Protein AF-A0A1U7PPZ9-F1 (afdb_monomer_lite)

Radius of gyration: 17.8 Å; chains: 1; bounding box: 36×25×64 Å

Structure (mmCIF, N/CA/C/O backbone):
data_AF-A0A1U7PPZ9-F1
#
_entry.id   AF-A0A1U7PPZ9-F1
#
loop_
_atom_site.group_PDB
_atom_site.id
_atom_site.type_symbol
_atom_site.label_atom_id
_atom_site.label_alt_id
_atom_site.label_comp_id
_atom_site.label_asym_id
_atom_site.label_entity_id
_atom_site.label_seq_id
_atom_site.pdbx_PDB_ins_code
_atom_site.Cartn_x
_atom_site.Cartn_y
_atom_site.Cartn_z
_atom_site.occupancy
_atom_site.B_iso_or_equiv
_atom_site.auth_seq_id
_atom_site.auth_comp_id
_atom_site.auth_asym_id
_atom_site.auth_atom_id
_atom_site.pdbx_PDB_model_num
ATOM 1 N N . MET A 1 1 ? 13.068 -13.333 4.419 1.00 60.00 1 MET A N 1
ATOM 2 C CA . MET A 1 1 ? 12.919 -13.844 5.798 1.00 60.00 1 MET A CA 1
ATOM 3 C C . MET A 1 1 ? 12.465 -12.751 6.763 1.00 60.00 1 MET A C 1
ATOM 5 O O . MET A 1 1 ? 11.439 -12.933 7.396 1.00 60.00 1 MET A O 1
ATOM 9 N N . GLU A 1 2 ? 13.131 -11.590 6.810 1.00 76.94 2 GLU A N 1
ATOM 10 C CA . GLU A 1 2 ? 12.774 -10.498 7.741 1.00 76.94 2 GLU A CA 1
ATOM 11 C C . GLU A 1 2 ? 11.350 -9.941 7.576 1.00 76.94 2 GLU A C 1
ATOM 13 O O . GLU A 1 2 ? 10.659 -9.807 8.571 1.00 76.94 2 GLU A O 1
ATOM 18 N N . ILE A 1 3 ? 10.877 -9.679 6.346 1.00 78.38 3 ILE A N 1
ATOM 19 C CA . ILE A 1 3 ? 9.520 -9.126 6.117 1.00 78.38 3 ILE A CA 1
ATOM 20 C C . ILE A 1 3 ? 8.441 -10.090 6.628 1.00 78.38 3 ILE A C 1
ATOM 22 O O . ILE A 1 3 ? 7.485 -9.674 7.274 1.00 78.38 3 ILE A O 1
ATOM 26 N N . ILE A 1 4 ? 8.617 -11.390 6.363 1.00 80.81 4 ILE A N 1
ATOM 27 C CA . ILE A 1 4 ? 7.692 -12.437 6.815 1.00 80.81 4 ILE A CA 1
ATOM 28 C C . ILE A 1 4 ? 7.693 -12.489 8.342 1.00 80.81 4 ILE A C 1
ATOM 30 O O . ILE A 1 4 ? 6.631 -12.492 8.950 1.00 80.81 4 ILE A O 1
ATOM 34 N N . LEU A 1 5 ? 8.873 -12.459 8.965 1.00 84.25 5 LEU A N 1
ATOM 35 C CA . LEU A 1 5 ? 8.987 -12.436 10.419 1.00 84.25 5 LEU A CA 1
ATOM 36 C C . LEU A 1 5 ? 8.323 -11.186 11.021 1.00 84.25 5 LEU A C 1
ATOM 38 O O . LEU A 1 5 ? 7.575 -11.308 11.984 1.00 84.25 5 LEU A O 1
ATOM 42 N N . THR A 1 6 ? 8.525 -10.002 10.432 1.00 83.50 6 THR A N 1
ATOM 43 C CA . THR A 1 6 ? 7.853 -8.764 10.858 1.00 83.50 6 THR A CA 1
ATOM 44 C C . THR A 1 6 ? 6.334 -8.879 10.733 1.00 83.50 6 THR A C 1
ATOM 46 O O . THR A 1 6 ? 5.629 -8.501 11.663 1.00 83.50 6 THR A O 1
ATOM 49 N N . ALA A 1 7 ? 5.824 -9.442 9.635 1.00 81.62 7 ALA A N 1
ATOM 50 C CA . ALA A 1 7 ? 4.390 -9.647 9.439 1.00 81.62 7 ALA A CA 1
ATOM 51 C C . ALA A 1 7 ? 3.797 -10.635 10.459 1.00 81.62 7 ALA A C 1
ATOM 53 O O . ALA A 1 7 ? 2.736 -10.369 11.019 1.00 81.62 7 ALA A O 1
ATOM 54 N N . VAL A 1 8 ? 4.497 -11.737 10.752 1.00 87.50 8 VAL A N 1
ATOM 55 C CA . VAL A 1 8 ? 4.085 -12.722 11.768 1.00 87.50 8 VAL A CA 1
ATOM 56 C C . VAL A 1 8 ? 4.060 -12.093 13.161 1.00 87.50 8 VAL A C 1
ATOM 58 O O . VAL A 1 8 ? 3.082 -12.250 13.889 1.00 87.50 8 VAL A O 1
ATOM 61 N N . ILE A 1 9 ? 5.101 -11.339 13.522 1.00 88.94 9 ILE A N 1
ATOM 62 C CA . ILE A 1 9 ? 5.177 -10.634 14.806 1.00 88.94 9 ILE A CA 1
ATOM 63 C C . ILE A 1 9 ? 4.055 -9.594 14.917 1.00 88.94 9 ILE A C 1
ATOM 65 O O . ILE A 1 9 ? 3.377 -9.537 15.941 1.00 88.94 9 ILE A O 1
ATOM 69 N N . ALA A 1 10 ? 3.815 -8.808 13.864 1.00 87.81 10 ALA A N 1
ATOM 70 C CA . ALA A 1 10 ? 2.731 -7.830 13.830 1.00 87.81 10 ALA A CA 1
ATOM 71 C C . ALA A 1 10 ? 1.359 -8.497 14.004 1.00 87.81 10 ALA A C 1
ATOM 73 O O . ALA A 1 10 ? 0.557 -8.036 14.812 1.00 87.81 10 ALA A O 1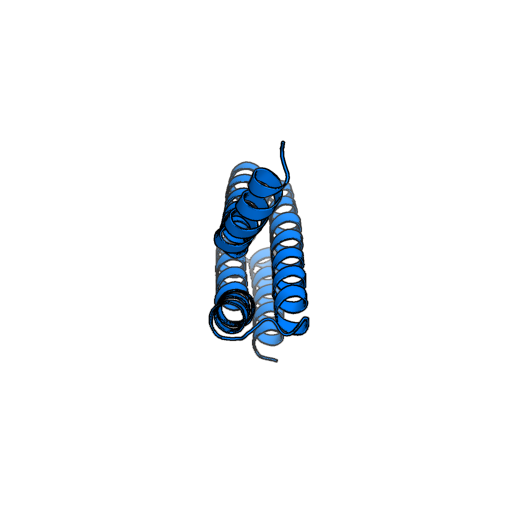
ATOM 74 N N . ALA A 1 11 ? 1.106 -9.615 13.317 1.00 86.94 11 ALA A N 1
ATOM 75 C CA . ALA A 1 11 ? -0.130 -10.378 13.470 1.00 86.94 11 ALA A CA 1
ATOM 76 C C . ALA A 1 11 ? -0.311 -10.891 14.908 1.00 86.94 11 ALA A C 1
ATOM 78 O O . ALA A 1 11 ? -1.383 -10.733 15.488 1.00 86.94 11 ALA A O 1
ATOM 79 N N . PHE A 1 12 ? 0.747 -11.437 15.514 1.00 91.81 12 PHE A N 1
ATOM 80 C CA . PHE A 1 12 ? 0.716 -11.889 16.905 1.00 91.81 12 PHE A CA 1
ATOM 81 C C . PHE A 1 12 ? 0.410 -10.743 17.883 1.00 91.81 12 PHE A C 1
ATOM 83 O O . PHE A 1 12 ? -0.448 -10.884 18.755 1.00 91.81 12 PHE A O 1
ATOM 90 N N . PHE A 1 13 ? 1.047 -9.581 17.708 1.00 91.31 13 PHE A N 1
ATOM 91 C CA . PHE A 1 13 ? 0.753 -8.397 18.517 1.00 91.31 13 PH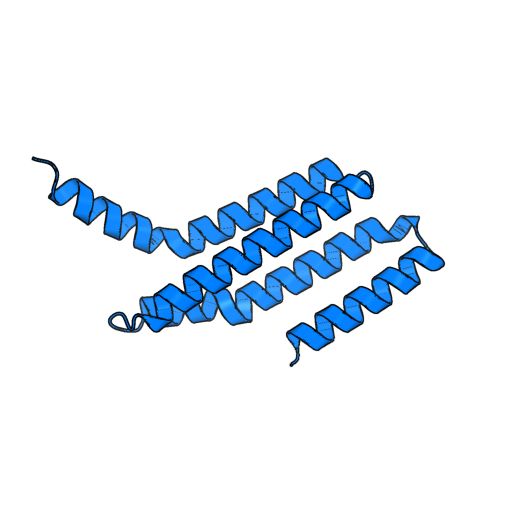E A CA 1
ATOM 92 C C . PHE A 1 13 ? -0.683 -7.909 18.337 1.00 91.31 13 PHE A C 1
ATOM 94 O O . PHE A 1 13 ? -1.330 -7.573 19.325 1.00 91.31 13 PHE A O 1
ATOM 101 N N . LEU A 1 14 ? -1.203 -7.896 17.109 1.00 88.69 14 LEU A N 1
ATOM 102 C CA . LEU A 1 14 ? -2.586 -7.501 16.846 1.00 88.69 14 LEU A CA 1
ATOM 103 C C . LEU A 1 14 ? -3.584 -8.424 17.557 1.00 88.69 14 LEU A C 1
ATOM 105 O O . LEU A 1 14 ? -4.542 -7.925 18.139 1.00 88.69 14 LEU A O 1
ATOM 109 N N . ILE A 1 15 ? -3.329 -9.735 17.606 1.00 90.56 15 ILE A N 1
ATOM 110 C CA . ILE A 1 15 ? -4.159 -10.696 18.356 1.00 90.56 15 ILE A CA 1
ATOM 111 C C . ILE A 1 15 ? -4.113 -10.413 19.870 1.00 90.56 15 ILE A C 1
ATOM 113 O O . ILE A 1 15 ? -5.144 -10.416 20.551 1.00 90.56 15 ILE A O 1
ATOM 117 N N . LEU A 1 16 ? -2.927 -10.124 20.417 1.00 91.44 16 LEU A N 1
ATOM 118 C CA . LEU A 1 16 ? -2.769 -9.732 21.824 1.00 91.44 16 LEU A CA 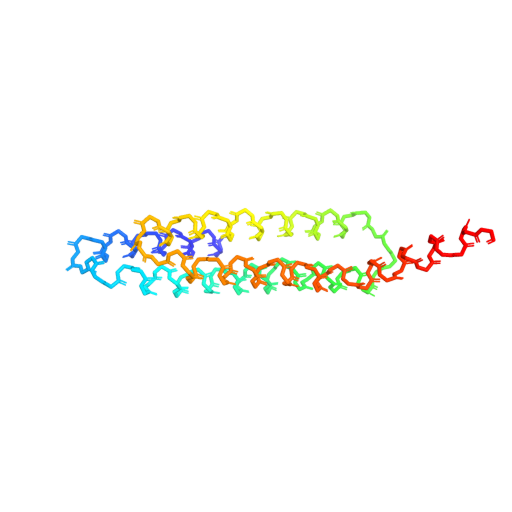1
ATOM 119 C C . LEU A 1 16 ? -3.519 -8.433 22.146 1.00 91.44 16 LEU A C 1
ATOM 121 O O . LEU A 1 16 ? -4.206 -8.344 23.163 1.00 91.44 16 LEU A O 1
ATOM 125 N N . ILE A 1 17 ? -3.434 -7.439 21.263 1.00 90.62 17 ILE A N 1
ATOM 126 C CA . ILE A 1 17 ? -4.123 -6.156 21.426 1.00 90.62 17 ILE A CA 1
ATOM 127 C C . ILE A 1 17 ? -5.633 -6.349 21.319 1.00 90.62 17 ILE A C 1
ATOM 129 O O . ILE A 1 17 ? -6.366 -5.827 22.149 1.00 90.62 17 ILE A O 1
ATOM 133 N N . GLN A 1 18 ? -6.113 -7.140 20.361 1.00 87.88 18 GLN A N 1
ATOM 134 C CA . GLN A 1 18 ? -7.536 -7.440 20.227 1.00 87.88 18 GLN A CA 1
ATOM 135 C C . GLN A 1 18 ? -8.110 -8.097 21.491 1.00 87.88 18 GLN A C 1
ATOM 137 O O . GLN A 1 18 ? -9.235 -7.792 21.875 1.00 87.88 18 GLN A O 1
ATOM 142 N N . SER A 1 19 ? -7.342 -8.970 22.151 1.00 90.12 19 SER A N 1
ATOM 143 C CA . SER A 1 19 ? -7.785 -9.671 23.363 1.00 90.12 19 SER A CA 1
ATOM 144 C C . SER A 1 19 ? -7.734 -8.816 24.635 1.00 90.12 19 SER A C 1
ATOM 146 O O . SER A 1 19 ? -8.611 -8.960 25.481 1.00 90.12 19 SER A O 1
ATOM 148 N N . HIS A 1 20 ? -6.748 -7.924 24.781 1.00 91.38 20 HIS A N 1
ATOM 149 C CA . HIS A 1 20 ? -6.528 -7.177 26.032 1.00 91.38 20 HIS A CA 1
ATOM 150 C C . HIS A 1 20 ? -6.918 -5.694 25.960 1.00 91.38 20 HIS A C 1
ATOM 152 O O . HIS A 1 20 ? -7.247 -5.092 26.979 1.00 91.38 20 HIS A O 1
ATOM 158 N N . ALA A 1 21 ? -6.868 -5.086 24.775 1.00 90.50 21 ALA A N 1
ATOM 159 C CA . ALA A 1 21 ? -7.113 -3.663 24.552 1.00 90.50 21 ALA A CA 1
ATOM 160 C C . ALA A 1 21 ? -7.731 -3.412 23.157 1.00 90.50 21 ALA A C 1
ATOM 162 O O . ALA A 1 21 ? -7.130 -2.722 22.327 1.00 90.50 21 ALA A O 1
ATOM 163 N N . PRO A 1 22 ? -8.940 -3.938 22.875 1.00 85.19 22 PRO A N 1
ATOM 164 C CA . PRO A 1 22 ? -9.544 -3.891 21.540 1.00 85.19 22 PRO A CA 1
ATOM 165 C C . PRO A 1 22 ? -9.725 -2.465 21.002 1.00 85.19 22 PRO A C 1
ATOM 167 O O . PRO A 1 22 ? -9.621 -2.249 19.799 1.00 85.19 22 PRO A O 1
ATOM 170 N N . GLY A 1 23 ? -9.907 -1.469 21.878 1.00 84.75 23 GLY A N 1
ATOM 171 C CA . GLY A 1 23 ? -9.987 -0.058 21.479 1.00 84.75 23 GLY A CA 1
ATOM 172 C C . GLY A 1 23 ? -8.696 0.502 20.864 1.00 84.75 23 GLY A C 1
ATOM 173 O O . GLY A 1 23 ? -8.752 1.470 20.113 1.00 84.75 23 GLY A O 1
ATOM 174 N N . LEU A 1 24 ? -7.539 -0.114 21.135 1.00 86.75 24 LEU A N 1
ATOM 175 C CA . LEU A 1 24 ? -6.252 0.268 20.544 1.00 86.75 24 LEU A CA 1
ATOM 176 C C . LEU A 1 24 ? -5.957 -0.475 19.237 1.00 86.75 24 LEU A C 1
ATOM 178 O O . LEU A 1 24 ? -5.060 -0.066 18.498 1.00 86.75 24 LEU A O 1
ATOM 182 N N . LEU A 1 25 ? -6.706 -1.538 18.923 1.00 85.94 25 LEU A N 1
ATOM 183 C CA . LEU A 1 25 ? -6.486 -2.355 17.731 1.00 85.94 25 LEU A CA 1
ATOM 184 C C . LEU A 1 25 ? -6.393 -1.519 16.444 1.00 85.94 25 LEU A C 1
ATOM 186 O O . LEU A 1 25 ? -5.412 -1.701 15.727 1.00 85.94 25 LEU A O 1
ATOM 190 N N . PRO A 1 26 ? -7.299 -0.561 16.161 1.00 82.06 26 PRO A N 1
ATOM 191 C CA . PRO A 1 26 ? -7.258 0.211 14.917 1.00 82.06 26 PRO A CA 1
ATOM 192 C C . PRO A 1 26 ? -5.997 1.074 14.791 1.00 82.06 26 PRO A C 1
ATOM 194 O O . PRO A 1 26 ? -5.428 1.206 13.707 1.00 82.06 26 PRO A O 1
ATOM 197 N N . PHE A 1 27 ? -5.530 1.629 15.912 1.00 85.31 27 PHE A N 1
ATOM 198 C CA . PHE A 1 27 ? -4.317 2.440 15.966 1.00 85.31 27 PHE A CA 1
ATOM 199 C C . PHE A 1 27 ? -3.076 1.603 15.636 1.00 85.31 27 PHE A C 1
ATOM 201 O O . PHE A 1 27 ? -2.265 1.989 14.794 1.00 85.31 27 PHE A O 1
ATOM 208 N N . PHE A 1 28 ? -2.958 0.417 16.236 1.00 86.50 28 PHE A N 1
ATOM 209 C CA . PHE A 1 28 ? -1.847 -0.489 15.947 1.00 86.50 28 PHE A CA 1
ATOM 210 C C . PHE A 1 28 ? -1.941 -1.126 14.560 1.00 86.50 28 PHE A C 1
ATOM 212 O O . PHE A 1 28 ? -0.908 -1.327 13.924 1.00 86.50 28 PHE A O 1
ATOM 219 N N . LEU A 1 29 ? -3.154 -1.374 14.054 1.00 83.88 29 LEU A N 1
ATOM 220 C CA . LEU A 1 29 ? -3.387 -1.812 12.677 1.00 83.88 29 LEU A CA 1
ATOM 221 C C . LEU A 1 29 ? -2.746 -0.804 11.708 1.00 83.88 29 LEU A C 1
ATOM 223 O O . LEU A 1 29 ? -1.957 -1.185 10.845 1.00 83.88 29 LEU A O 1
ATOM 227 N N . LEU A 1 30 ? -3.008 0.493 11.915 1.00 84.31 30 LEU A N 1
ATOM 228 C CA . LEU A 1 30 ? -2.444 1.586 11.119 1.00 84.31 30 LEU A CA 1
ATOM 229 C C . LEU A 1 30 ? -0.914 1.631 11.184 1.00 84.31 30 LEU A C 1
ATOM 231 O O . LEU A 1 30 ? -0.257 1.710 10.145 1.00 84.31 30 LEU A O 1
ATOM 235 N N . ILE A 1 31 ? -0.345 1.538 12.388 1.00 88.38 31 ILE A N 1
ATOM 236 C CA . ILE A 1 31 ? 1.109 1.557 12.593 1.00 88.38 31 ILE A CA 1
ATOM 237 C C . ILE A 1 31 ? 1.781 0.388 11.871 1.00 88.38 31 ILE A C 1
ATOM 239 O O . ILE A 1 31 ? 2.725 0.598 11.105 1.00 88.38 31 ILE A O 1
ATOM 243 N N . PHE A 1 32 ? 1.299 -0.838 12.087 1.00 87.62 32 PHE A N 1
ATOM 244 C CA . PHE A 1 32 ? 1.898 -2.021 11.473 1.00 87.62 32 PHE A CA 1
ATOM 245 C C . PHE A 1 32 ? 1.756 -2.013 9.957 1.00 87.62 32 PHE A C 1
ATOM 247 O O . PHE A 1 32 ? 2.690 -2.412 9.261 1.00 87.62 32 PHE A O 1
ATOM 254 N N . TYR A 1 33 ? 0.644 -1.500 9.436 1.00 83.25 33 TYR A N 1
ATOM 255 C CA . TYR A 1 33 ? 0.481 -1.323 8.003 1.00 83.25 33 TYR A CA 1
ATOM 256 C C . TYR A 1 33 ? 1.496 -0.353 7.410 1.00 83.25 33 TYR A C 1
ATOM 258 O O . TYR A 1 33 ? 2.169 -0.710 6.446 1.00 83.25 33 TYR A O 1
ATOM 266 N N . PHE A 1 34 ? 1.661 0.843 7.982 1.00 82.44 34 PHE A N 1
ATOM 267 C CA . PHE A 1 34 ? 2.639 1.799 7.458 1.00 82.44 34 PHE A CA 1
ATOM 268 C C . PHE A 1 34 ? 4.076 1.287 7.586 1.00 82.44 34 PHE A C 1
ATOM 270 O O . PHE A 1 34 ? 4.873 1.494 6.672 1.00 82.44 34 PHE A O 1
ATOM 277 N N . LEU A 1 35 ? 4.401 0.560 8.660 1.00 87.62 35 LEU A N 1
ATOM 278 C CA . LEU A 1 35 ? 5.691 -0.121 8.804 1.00 87.62 35 LEU A CA 1
ATOM 279 C C . LEU A 1 35 ? 5.910 -1.164 7.703 1.00 87.62 35 LEU A C 1
ATOM 281 O O . LEU A 1 35 ? 6.960 -1.167 7.059 1.00 87.62 35 LEU A O 1
ATOM 285 N N . LEU A 1 36 ? 4.922 -2.027 7.459 1.00 84.44 36 LEU A N 1
ATOM 286 C CA . LEU A 1 36 ? 5.004 -3.063 6.431 1.00 84.44 36 LEU A CA 1
ATOM 287 C C . LEU A 1 36 ? 5.111 -2.444 5.032 1.00 84.44 36 LEU A C 1
ATOM 289 O O . LEU A 1 36 ? 5.959 -2.849 4.237 1.00 84.44 36 LEU A O 1
ATOM 293 N N . LEU A 1 37 ? 4.299 -1.425 4.749 1.00 83.44 37 LEU A N 1
ATOM 294 C CA . LEU A 1 37 ? 4.313 -0.688 3.490 1.00 83.44 37 LEU A CA 1
ATOM 295 C C . LEU A 1 37 ? 5.665 -0.004 3.257 1.00 83.44 37 LEU A C 1
ATOM 297 O O . LEU A 1 37 ? 6.211 -0.089 2.156 1.00 83.44 37 LEU A O 1
ATOM 301 N N . ALA A 1 38 ? 6.241 0.626 4.283 1.00 84.38 38 ALA A N 1
ATOM 302 C CA . ALA A 1 38 ? 7.565 1.236 4.206 1.00 84.38 38 ALA A CA 1
ATOM 303 C C . ALA A 1 38 ? 8.647 0.184 3.920 1.00 84.38 38 ALA A C 1
ATOM 305 O O . ALA A 1 38 ? 9.475 0.380 3.031 1.00 84.38 38 ALA A O 1
ATOM 306 N N . GLN A 1 39 ? 8.615 -0.966 4.602 1.00 83.69 39 GLN A N 1
ATOM 307 C CA . GLN A 1 39 ? 9.555 -2.059 4.343 1.00 83.69 39 GLN A CA 1
ATOM 308 C C . GLN A 1 39 ? 9.435 -2.607 2.917 1.00 83.69 39 GLN A C 1
ATOM 310 O O . GLN A 1 39 ? 10.453 -2.792 2.251 1.00 83.69 39 GLN A O 1
ATOM 315 N N . LEU A 1 40 ? 8.212 -2.841 2.434 1.00 80.06 40 LEU A N 1
ATOM 316 C CA . LEU A 1 40 ? 7.946 -3.286 1.062 1.00 80.06 40 LEU A CA 1
ATOM 317 C C . LEU A 1 40 ? 8.456 -2.272 0.041 1.00 80.06 40 LEU A C 1
ATOM 319 O O . LEU A 1 40 ? 9.135 -2.638 -0.917 1.00 80.06 40 LEU A O 1
ATOM 323 N N . THR A 1 41 ? 8.192 -0.990 0.277 1.00 79.38 41 THR A N 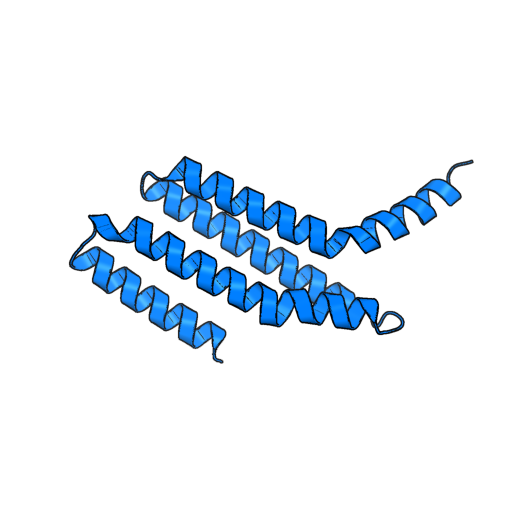1
ATOM 324 C CA . THR A 1 41 ? 8.649 0.094 -0.593 1.00 79.38 41 THR A CA 1
ATOM 325 C C . THR A 1 41 ? 10.174 0.130 -0.659 1.00 79.38 41 THR A C 1
ATOM 327 O O . THR A 1 41 ? 10.746 0.103 -1.746 1.00 79.38 41 THR A O 1
ATOM 330 N N . MET A 1 42 ? 10.854 0.104 0.490 1.00 81.88 42 MET A N 1
ATOM 331 C CA . MET A 1 42 ? 12.316 0.181 0.557 1.00 81.88 42 MET A CA 1
ATOM 332 C C . MET A 1 42 ? 13.016 -1.070 0.011 1.00 81.88 42 MET A C 1
ATOM 334 O O . MET A 1 42 ? 14.107 -0.955 -0.542 1.00 81.88 42 MET A O 1
ATOM 338 N N . LYS A 1 43 ? 12.420 -2.261 0.162 1.00 78.38 43 LYS A N 1
ATOM 339 C CA . LYS A 1 43 ? 13.051 -3.537 -0.223 1.00 78.38 43 LYS A CA 1
ATOM 340 C C . LYS A 1 43 ? 12.668 -4.046 -1.608 1.00 78.38 43 LYS A C 1
ATOM 342 O O . LYS A 1 43 ? 13.438 -4.809 -2.182 1.00 78.38 43 LYS A O 1
ATOM 347 N N . LEU A 1 44 ? 11.506 -3.669 -2.136 1.00 72.88 44 LEU A N 1
ATOM 348 C CA . LEU A 1 44 ? 11.030 -4.139 -3.440 1.00 72.88 44 LEU A CA 1
ATOM 349 C C . LEU A 1 44 ? 10.888 -2.986 -4.424 1.00 72.88 44 LEU A C 1
ATOM 351 O O . LEU A 1 44 ? 11.492 -3.022 -5.492 1.00 72.88 44 LEU A O 1
ATOM 355 N N . LEU A 1 45 ? 10.136 -1.947 -4.055 1.00 71.00 45 LEU A N 1
ATOM 356 C CA . LEU A 1 45 ? 9.769 -0.890 -4.995 1.00 71.00 45 LEU A CA 1
ATOM 357 C C . LEU A 1 45 ? 10.970 -0.012 -5.379 1.00 71.00 45 LEU A C 1
ATOM 359 O O . LEU A 1 45 ? 11.248 0.157 -6.561 1.00 71.00 45 LEU A O 1
ATOM 363 N N . ILE A 1 46 ? 11.731 0.495 -4.403 1.00 73.25 46 ILE A N 1
ATOM 364 C CA . ILE A 1 46 ? 12.900 1.353 -4.661 1.00 73.25 46 ILE A CA 1
ATOM 365 C C . ILE A 1 46 ? 14.004 0.608 -5.422 1.00 73.25 46 ILE A C 1
ATOM 367 O O . ILE A 1 46 ? 14.507 1.162 -6.402 1.00 73.25 46 ILE A O 1
ATOM 371 N N . PRO A 1 47 ? 14.401 -0.623 -5.036 1.00 70.38 47 PRO A N 1
ATOM 372 C CA . PRO A 1 47 ? 15.376 -1.382 -5.804 1.00 70.38 47 PRO A CA 1
ATOM 373 C C . PRO A 1 47 ? 14.891 -1.641 -7.225 1.00 70.38 47 PRO A C 1
ATOM 375 O O . PRO A 1 47 ? 15.658 -1.385 -8.142 1.00 70.38 47 PRO A O 1
ATOM 378 N N . ALA A 1 48 ? 13.624 -2.027 -7.427 1.00 70.12 48 ALA A N 1
ATOM 379 C CA . ALA A 1 48 ? 13.067 -2.220 -8.766 1.00 70.12 48 ALA A CA 1
ATOM 380 C C . ALA A 1 48 ? 13.176 -0.943 -9.615 1.00 70.12 48 ALA A C 1
ATOM 382 O O . ALA A 1 48 ? 13.693 -1.001 -10.728 1.00 70.12 48 ALA A O 1
ATOM 383 N N . ILE A 1 49 ? 12.793 0.218 -9.070 1.00 70.50 49 ILE A N 1
ATOM 384 C CA . ILE A 1 49 ? 12.940 1.514 -9.752 1.00 70.50 49 ILE A CA 1
ATOM 385 C C . ILE A 1 49 ? 14.412 1.781 -10.104 1.00 70.50 49 ILE A C 1
ATOM 387 O O . ILE A 1 49 ? 14.718 2.135 -11.241 1.00 70.50 49 ILE A O 1
ATOM 391 N N . ARG A 1 50 ? 15.349 1.562 -9.171 1.00 69.06 50 ARG A N 1
ATOM 392 C CA . ARG A 1 50 ? 16.789 1.779 -9.405 1.00 69.06 50 ARG A CA 1
ATOM 393 C C . ARG A 1 50 ? 17.371 0.835 -10.456 1.00 69.06 50 ARG A C 1
ATOM 395 O O . ARG A 1 50 ? 18.128 1.286 -11.309 1.00 69.06 50 ARG A O 1
ATOM 402 N N . THR A 1 51 ? 17.024 -0.452 -10.419 1.00 65.31 51 THR A N 1
ATOM 403 C CA . THR A 1 51 ? 17.473 -1.438 -11.415 1.00 65.31 51 THR A CA 1
ATOM 404 C C . THR A 1 51 ? 16.967 -1.068 -12.808 1.00 65.31 51 THR A C 1
ATOM 406 O O . THR A 1 51 ? 17.692 -1.212 -13.784 1.00 65.31 51 THR A O 1
ATOM 409 N N . ILE A 1 52 ? 15.749 -0.533 -12.899 1.00 61.38 52 ILE A N 1
ATOM 410 C CA . ILE A 1 52 ? 15.123 -0.093 -14.151 1.00 61.38 52 ILE A CA 1
ATOM 411 C C . ILE A 1 52 ? 15.699 1.237 -14.658 1.00 61.38 52 ILE A C 1
ATOM 413 O O . ILE A 1 52 ? 15.759 1.438 -15.868 1.00 61.38 52 ILE A O 1
ATOM 417 N N . ALA A 1 53 ? 16.098 2.146 -13.764 1.00 64.38 53 ALA A N 1
ATOM 418 C CA . ALA A 1 53 ? 16.699 3.433 -14.120 1.00 64.38 53 ALA A CA 1
ATOM 419 C C . ALA A 1 53 ? 18.181 3.310 -14.524 1.00 64.38 53 ALA A C 1
ATOM 421 O O . ALA A 1 53 ? 18.664 4.103 -15.327 1.00 64.38 53 ALA A O 1
ATOM 422 N N . GLY A 1 54 ? 18.905 2.331 -13.966 1.00 58.91 54 GLY A N 1
ATOM 423 C CA . GLY A 1 54 ? 20.344 2.147 -14.185 1.00 58.91 54 GLY A CA 1
ATOM 424 C C . GLY A 1 54 ? 20.739 1.097 -15.230 1.00 58.91 54 GLY A C 1
ATOM 425 O O . GLY A 1 54 ? 21.886 1.105 -15.670 1.00 58.91 54 GLY A O 1
ATOM 426 N N . ALA A 1 55 ? 19.840 0.192 -15.632 1.00 51.66 55 ALA A N 1
ATOM 427 C CA . ALA A 1 55 ? 20.144 -0.871 -16.591 1.00 51.66 55 ALA A CA 1
ATOM 428 C C . ALA A 1 55 ? 19.347 -0.710 -17.891 1.00 51.66 55 ALA A C 1
ATOM 430 O O . ALA A 1 55 ? 18.135 -0.495 -17.867 1.00 51.66 55 ALA A O 1
ATOM 431 N N . GLY A 1 56 ? 20.021 -0.896 -19.032 1.00 53.88 56 GLY A N 1
ATOM 432 C CA . GLY A 1 56 ? 19.359 -1.198 -20.299 1.00 53.88 56 GLY A CA 1
ATOM 433 C C . GLY A 1 56 ? 18.466 -2.425 -20.111 1.00 53.88 56 GLY A C 1
ATOM 434 O O . GLY A 1 56 ? 18.962 -3.528 -19.916 1.00 53.88 56 GLY A O 1
ATOM 435 N N . LEU A 1 57 ? 17.161 -2.164 -20.066 1.00 54.59 57 LEU A N 1
ATOM 436 C CA . LEU A 1 57 ? 16.022 -3.039 -19.769 1.00 54.59 57 LEU A CA 1
ATOM 437 C C . LEU A 1 57 ? 16.287 -4.562 -19.811 1.00 54.59 57 LEU A C 1
ATOM 439 O O . LEU A 1 57 ? 16.064 -5.196 -20.844 1.00 54.59 57 LEU A O 1
ATOM 443 N N . PRO A 1 58 ? 16.605 -5.214 -18.678 1.00 57.62 58 PRO A N 1
ATOM 444 C CA . PRO A 1 58 ? 16.274 -6.619 -18.529 1.00 57.62 58 PRO A CA 1
ATOM 445 C C . PRO A 1 58 ? 14.774 -6.735 -18.222 1.00 57.62 58 PRO A C 1
ATOM 447 O O . PRO A 1 58 ? 14.266 -6.082 -17.307 1.00 57.62 58 PRO A O 1
ATOM 450 N N . ALA A 1 59 ? 14.060 -7.608 -18.941 1.00 61.56 59 ALA A N 1
ATOM 451 C CA . ALA A 1 59 ? 12.640 -7.911 -18.709 1.00 61.56 59 ALA A CA 1
ATOM 452 C C . ALA A 1 59 ? 12.315 -8.217 -17.227 1.00 61.56 59 ALA A C 1
ATOM 454 O O . ALA A 1 59 ? 11.220 -7.922 -16.751 1.00 61.56 59 ALA A O 1
ATOM 455 N N . GLY A 1 60 ? 13.293 -8.724 -16.466 1.00 62.81 60 GLY A N 1
ATOM 456 C CA . GLY A 1 60 ? 13.174 -8.969 -15.027 1.00 62.81 60 GLY A CA 1
ATOM 457 C C . GLY A 1 60 ? 12.896 -7.722 -14.175 1.00 62.81 60 GLY A C 1
ATOM 458 O O . GLY A 1 60 ? 12.206 -7.835 -13.165 1.00 62.81 60 GLY A O 1
ATOM 459 N N . GLY A 1 61 ? 13.354 -6.530 -14.581 1.00 70.50 61 GLY A N 1
ATOM 460 C CA . GLY A 1 61 ? 13.085 -5.284 -13.852 1.00 70.50 61 GLY A CA 1
ATOM 461 C C . GLY A 1 61 ? 11.609 -4.883 -13.913 1.00 70.50 61 GLY A C 1
ATOM 462 O O . GLY A 1 61 ? 10.992 -4.622 -12.882 1.00 70.50 61 GLY A O 1
ATOM 463 N N . LEU A 1 62 ? 11.009 -4.919 -15.108 1.00 75.00 62 LEU A N 1
ATOM 464 C CA . LEU A 1 62 ? 9.585 -4.615 -15.298 1.00 75.00 62 LEU A CA 1
ATOM 465 C C . LEU A 1 62 ? 8.686 -5.620 -14.575 1.00 75.00 62 LEU A C 1
ATOM 467 O O . LEU A 1 62 ? 7.716 -5.221 -13.933 1.00 75.00 62 LEU A O 1
ATOM 471 N N . VAL A 1 63 ? 9.033 -6.909 -14.623 1.00 77.31 63 VAL A N 1
ATOM 472 C CA . VAL A 1 63 ? 8.301 -7.951 -13.889 1.00 77.31 63 VAL A CA 1
ATOM 473 C C . VAL A 1 63 ? 8.370 -7.704 -12.380 1.00 77.31 63 VAL A C 1
ATOM 475 O O . VAL A 1 63 ? 7.350 -7.812 -11.703 1.00 77.31 63 VAL A O 1
ATOM 478 N N . ALA A 1 64 ? 9.530 -7.303 -11.849 1.00 74.25 64 ALA A N 1
ATOM 479 C CA . ALA A 1 64 ? 9.676 -6.967 -10.435 1.00 74.25 64 ALA A CA 1
ATOM 480 C C . ALA A 1 64 ? 8.857 -5.726 -10.033 1.00 74.25 64 ALA A C 1
ATOM 482 O O . ALA A 1 64 ? 8.205 -5.742 -8.989 1.00 74.25 64 ALA A O 1
ATOM 483 N N . LEU A 1 65 ? 8.834 -4.675 -10.863 1.00 81.62 65 LEU A N 1
ATOM 484 C CA . LEU A 1 65 ? 8.021 -3.477 -10.617 1.00 81.62 65 LEU A CA 1
ATOM 485 C C . LEU A 1 65 ? 6.523 -3.794 -10.646 1.00 81.62 65 LEU A C 1
ATOM 487 O O . LEU A 1 65 ? 5.773 -3.321 -9.790 1.00 81.62 65 LEU A O 1
ATOM 491 N N . LEU A 1 66 ? 6.091 -4.626 -11.595 1.00 85.00 66 LEU A N 1
ATOM 492 C CA . LEU A 1 66 ? 4.704 -5.060 -11.730 1.00 85.00 66 LEU A CA 1
ATOM 493 C C . LEU A 1 66 ? 4.272 -5.927 -10.544 1.00 85.00 66 LEU A C 1
ATOM 495 O O . LEU A 1 66 ? 3.250 -5.642 -9.922 1.00 85.00 66 LEU A O 1
ATOM 499 N N . ALA A 1 67 ? 5.089 -6.912 -10.165 1.00 81.19 67 ALA A N 1
ATOM 500 C CA . ALA A 1 67 ? 4.843 -7.753 -8.996 1.00 81.19 67 ALA A CA 1
ATOM 501 C C . ALA A 1 67 ? 4.821 -6.936 -7.693 1.00 81.19 67 ALA A C 1
ATOM 503 O O . ALA A 1 67 ? 3.923 -7.109 -6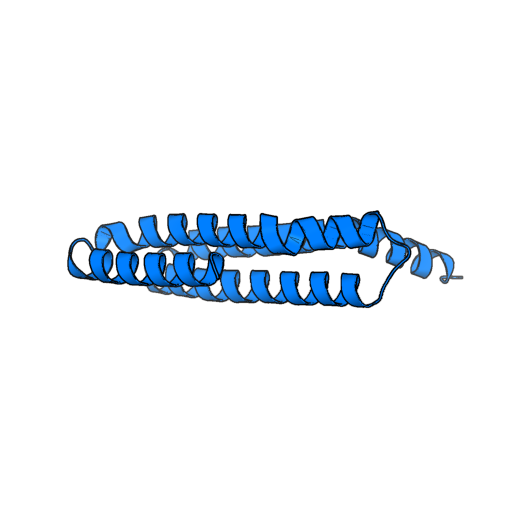.870 1.00 81.19 67 ALA A O 1
ATOM 504 N N . GLY A 1 68 ? 5.764 -6.004 -7.521 1.00 82.19 68 GLY A N 1
ATOM 505 C CA . GLY A 1 68 ? 5.809 -5.109 -6.365 1.00 82.19 68 GLY A CA 1
ATOM 506 C C . GLY A 1 68 ? 4.582 -4.198 -6.286 1.00 82.19 68 GLY A C 1
ATOM 507 O O . GLY A 1 68 ? 3.988 -4.057 -5.219 1.00 82.19 68 GLY A O 1
ATOM 508 N N . SER A 1 69 ? 4.154 -3.640 -7.421 1.00 87.94 69 SER A N 1
ATOM 509 C CA . SER A 1 69 ? 2.963 -2.785 -7.506 1.00 87.94 69 SER A CA 1
ATOM 510 C C . SER A 1 69 ? 1.681 -3.554 -7.183 1.00 87.94 69 SER A C 1
ATOM 512 O O . SER A 1 69 ? 0.866 -3.081 -6.394 1.00 87.94 69 SER A O 1
ATOM 514 N N . ALA A 1 70 ? 1.518 -4.758 -7.740 1.00 88.56 70 ALA A N 1
ATOM 515 C CA . ALA A 1 70 ? 0.370 -5.619 -7.465 1.00 88.56 70 ALA A CA 1
ATOM 516 C C . ALA A 1 70 ? 0.307 -6.026 -5.984 1.00 88.56 70 ALA A C 1
ATOM 518 O O . ALA A 1 70 ? -0.760 -5.987 -5.373 1.00 88.56 70 ALA A O 1
ATOM 519 N N . LEU A 1 71 ? 1.455 -6.353 -5.383 1.00 83.94 71 LEU A N 1
ATOM 520 C CA . LEU A 1 71 ? 1.541 -6.693 -3.965 1.00 83.94 71 LEU A CA 1
ATOM 521 C C . LEU A 1 71 ? 1.147 -5.509 -3.071 1.00 83.94 71 LEU A C 1
ATOM 523 O O . LEU A 1 71 ? 0.326 -5.673 -2.170 1.00 83.94 71 LEU A O 1
ATOM 527 N N . VAL A 1 72 ? 1.687 -4.314 -3.336 1.00 86.50 72 VAL A N 1
ATOM 528 C CA . VAL A 1 72 ? 1.325 -3.088 -2.603 1.00 86.50 72 VAL A CA 1
ATOM 529 C C . VAL A 1 72 ? -0.167 -2.794 -2.745 1.00 86.50 72 VAL A C 1
ATOM 531 O O . VAL A 1 72 ? -0.832 -2.499 -1.751 1.00 86.50 72 VAL A O 1
ATOM 534 N N . TYR A 1 73 ? -0.715 -2.933 -3.955 1.00 91.31 73 TYR A N 1
ATOM 535 C CA . TYR A 1 73 ? -2.136 -2.727 -4.208 1.00 91.31 73 TYR A CA 1
ATOM 536 C C . TYR A 1 73 ? -2.999 -3.676 -3.372 1.00 91.31 73 TYR A C 1
ATOM 538 O O . TYR A 1 73 ? -3.834 -3.207 -2.599 1.00 91.31 73 TYR A O 1
ATOM 546 N N . HIS A 1 74 ? -2.764 -4.987 -3.461 1.00 89.38 74 HIS A N 1
ATOM 547 C CA . HIS A 1 74 ? -3.561 -5.981 -2.739 1.00 89.38 74 HIS A CA 1
ATOM 548 C C . HIS A 1 74 ? -3.447 -5.851 -1.221 1.00 89.38 74 HIS A C 1
ATOM 550 O O . HIS A 1 74 ? -4.454 -5.959 -0.524 1.00 89.38 74 HIS A O 1
ATOM 556 N N . LEU A 1 75 ? -2.250 -5.568 -0.699 1.00 86.00 75 LEU A N 1
ATOM 557 C CA . LEU A 1 75 ? -2.070 -5.337 0.733 1.00 86.00 75 LEU A CA 1
ATOM 558 C C . LEU A 1 75 ? -2.819 -4.087 1.198 1.00 86.00 75 LEU A C 1
ATOM 560 O O . LEU A 1 75 ? -3.484 -4.123 2.230 1.00 86.00 75 LEU A O 1
ATOM 564 N N . SER A 1 76 ? -2.754 -3.001 0.426 1.00 91.31 76 SER A N 1
ATOM 565 C CA . SER A 1 76 ? -3.472 -1.768 0.754 1.00 91.31 76 SER A CA 1
ATOM 566 C C . SER A 1 76 ? -4.996 -1.919 0.681 1.00 91.31 76 SER A C 1
ATOM 568 O O . SER A 1 76 ? -5.692 -1.369 1.530 1.00 91.31 76 SER A O 1
ATOM 570 N N . ASP A 1 77 ? -5.518 -2.690 -0.278 1.00 93.31 77 ASP A N 1
ATOM 571 C CA . ASP A 1 77 ? -6.952 -2.992 -0.390 1.00 93.31 77 ASP A CA 1
ATOM 572 C C . ASP A 1 77 ? -7.427 -3.857 0.786 1.00 93.31 77 ASP A C 1
ATOM 574 O O . ASP A 1 77 ? -8.375 -3.497 1.482 1.00 93.31 77 ASP A O 1
ATOM 578 N N . SER A 1 78 ? -6.706 -4.942 1.092 1.00 89.50 78 SER A N 1
ATOM 579 C CA . SER A 1 78 ? -7.016 -5.795 2.246 1.00 89.50 78 SER A CA 1
ATOM 580 C C . SER A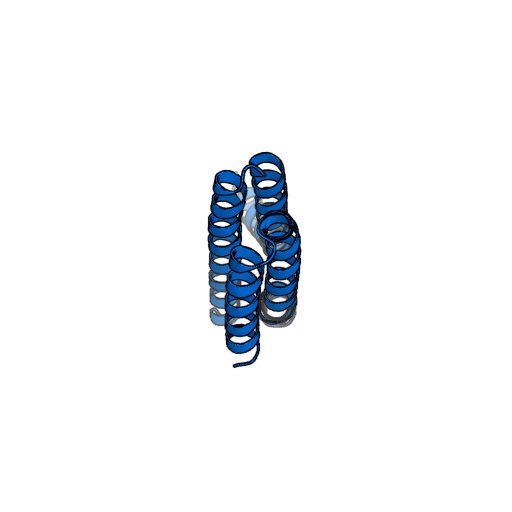 1 78 ? -7.009 -5.003 3.553 1.00 89.50 78 SER A C 1
ATOM 582 O O . SER A 1 78 ? -7.878 -5.196 4.400 1.00 89.50 78 SER A O 1
ATOM 584 N N . PHE A 1 79 ? -6.045 -4.098 3.717 1.00 87.12 79 PHE A N 1
ATOM 585 C CA . PHE A 1 79 ? -5.949 -3.256 4.899 1.00 87.12 79 PHE A CA 1
ATOM 586 C C . PHE A 1 79 ? -7.080 -2.226 4.985 1.00 87.12 79 PHE A C 1
ATOM 588 O O . PHE A 1 79 ? -7.629 -1.994 6.062 1.00 87.12 79 PHE A O 1
ATOM 595 N N . SER A 1 80 ? -7.465 -1.632 3.852 1.00 91.06 80 SER A N 1
ATOM 596 C CA . SER A 1 80 ? -8.605 -0.717 3.793 1.00 91.06 80 SER A CA 1
ATOM 597 C C . SER A 1 80 ? -9.888 -1.395 4.262 1.00 91.06 80 SER A C 1
ATOM 599 O O . SER A 1 80 ? -10.622 -0.795 5.041 1.00 91.06 80 SER A O 1
ATOM 601 N N . ARG A 1 81 ? -10.129 -2.642 3.835 1.00 91.56 81 ARG A N 1
ATOM 602 C CA . ARG A 1 81 ? -11.296 -3.429 4.261 1.00 91.56 81 ARG A CA 1
ATOM 603 C C . ARG A 1 81 ? -11.253 -3.749 5.754 1.00 91.56 81 ARG A C 1
ATOM 605 O O . ARG A 1 81 ? -12.234 -3.525 6.443 1.00 91.56 81 ARG A O 1
ATOM 612 N N . MET A 1 82 ? -10.094 -4.148 6.286 1.00 86.69 82 MET A N 1
ATOM 613 C CA . MET A 1 82 ? -9.937 -4.380 7.731 1.00 86.69 82 MET A CA 1
ATOM 614 C C . MET A 1 82 ? -10.207 -3.119 8.564 1.00 86.69 82 MET A C 1
ATOM 616 O O . MET A 1 82 ? -10.813 -3.200 9.630 1.00 86.69 82 MET A O 1
ATOM 620 N N . LEU A 1 83 ? -9.765 -1.945 8.099 1.00 85.62 83 LEU A N 1
ATOM 621 C CA . LEU A 1 83 ? -10.091 -0.683 8.765 1.00 85.62 83 LEU A CA 1
ATOM 622 C C . LEU A 1 83 ? -11.569 -0.327 8.634 1.00 85.62 83 LEU A C 1
ATOM 624 O O . LEU A 1 83 ? -12.125 0.240 9.569 1.00 85.62 83 LEU A O 1
ATOM 628 N N . GLU A 1 84 ? -12.202 -0.634 7.506 1.00 88.50 84 GLU A N 1
ATOM 629 C CA . GLU A 1 84 ? -13.641 -0.455 7.320 1.00 88.50 84 GLU A CA 1
ATOM 630 C C . GLU A 1 84 ? -14.442 -1.319 8.300 1.00 88.50 84 GLU A C 1
ATOM 632 O O . GLU A 1 84 ? -15.271 -0.775 9.029 1.00 88.50 84 GLU A O 1
ATOM 637 N N . ASP A 1 85 ? -14.091 -2.600 8.429 1.00 87.88 85 ASP A N 1
ATOM 638 C CA . ASP A 1 85 ? -14.685 -3.532 9.396 1.00 87.88 85 ASP A CA 1
ATOM 639 C C . ASP A 1 85 ? -14.468 -3.079 10.852 1.00 87.88 85 ASP A C 1
ATOM 641 O O . ASP A 1 85 ? -15.314 -3.300 11.718 1.00 87.88 85 ASP A O 1
ATOM 645 N N . ALA A 1 86 ? -13.355 -2.392 11.131 1.00 81.69 86 ALA A N 1
ATOM 646 C CA . ALA A 1 86 ? -13.049 -1.818 12.441 1.00 81.69 86 ALA A CA 1
ATOM 647 C C . ALA A 1 86 ? -13.717 -0.447 12.704 1.00 81.69 86 ALA A C 1
ATOM 649 O O . ALA A 1 86 ? -13.497 0.135 13.767 1.00 81.69 86 ALA A O 1
ATOM 650 N N . GLY A 1 87 ? -14.499 0.098 11.761 1.00 82.88 87 GLY A N 1
ATOM 651 C CA . GLY A 1 87 ? -15.183 1.396 11.888 1.00 82.88 87 GLY A CA 1
ATOM 652 C C . GLY A 1 87 ? -14.366 2.623 11.449 1.00 82.88 87 GLY A C 1
ATOM 653 O O . GLY A 1 87 ? -14.803 3.759 11.621 1.00 82.88 87 GLY A O 1
ATOM 654 N N . PHE A 1 88 ? -13.197 2.420 10.839 1.00 84.06 88 PHE A N 1
ATOM 655 C CA . PHE A 1 88 ? -12.256 3.452 10.376 1.00 84.06 88 PHE A CA 1
ATOM 656 C C . PHE A 1 88 ? -12.160 3.532 8.842 1.00 84.06 88 PHE A C 1
ATOM 658 O O . PHE A 1 88 ? -11.128 3.925 8.289 1.00 84.06 88 PHE A O 1
ATOM 665 N N . GLY A 1 89 ? -13.246 3.214 8.131 1.00 85.62 89 GLY A N 1
ATOM 666 C CA . GLY A 1 89 ? -13.308 3.218 6.661 1.00 85.62 89 GLY A CA 1
ATOM 667 C C . GLY A 1 89 ? -12.730 4.471 5.971 1.00 85.62 89 GLY A C 1
ATOM 668 O O . GLY A 1 89 ? -11.990 4.325 4.995 1.00 85.62 89 GLY A O 1
ATOM 669 N N . PRO A 1 90 ? -12.965 5.711 6.457 1.00 86.38 90 PRO A N 1
ATOM 670 C CA . PRO A 1 90 ? -12.334 6.904 5.887 1.00 86.38 90 PRO A CA 1
ATOM 671 C C . PRO A 1 90 ? -10.799 6.845 5.869 1.00 86.38 90 PRO A C 1
ATOM 673 O O . PRO A 1 90 ? -10.192 7.210 4.863 1.00 86.38 90 PRO A O 1
ATOM 676 N N . ILE A 1 91 ? -10.176 6.336 6.936 1.00 82.50 91 ILE A N 1
ATOM 677 C CA . ILE A 1 91 ? -8.717 6.191 7.031 1.00 82.50 91 ILE A CA 1
ATOM 678 C C . ILE A 1 91 ? -8.230 5.102 6.072 1.00 82.50 91 ILE A C 1
ATOM 680 O O . ILE A 1 91 ? -7.249 5.315 5.358 1.00 82.50 91 ILE A O 1
ATOM 684 N N . GLY A 1 92 ? -8.945 3.973 5.997 1.00 87.69 92 GLY A N 1
ATOM 685 C CA . GLY A 1 92 ? -8.657 2.900 5.040 1.00 87.69 92 GLY A CA 1
ATOM 686 C C . GLY A 1 92 ? -8.618 3.404 3.597 1.00 87.69 92 GLY A C 1
ATOM 687 O O . GLY A 1 92 ? -7.638 3.182 2.883 1.00 87.69 92 GLY A O 1
ATOM 688 N N . ARG A 1 93 ? -9.616 4.202 3.199 1.00 89.69 93 ARG A N 1
ATOM 689 C CA . ARG A 1 93 ? -9.690 4.802 1.857 1.00 89.69 93 ARG A CA 1
ATOM 690 C C . ARG A 1 93 ? -8.552 5.777 1.569 1.00 89.69 93 ARG A C 1
ATOM 692 O O . ARG A 1 93 ? -7.987 5.732 0.474 1.00 89.69 93 ARG A O 1
ATOM 699 N N . ILE A 1 94 ? -8.197 6.641 2.523 1.00 87.31 94 ILE A N 1
ATOM 700 C CA . ILE A 1 94 ? -7.063 7.572 2.375 1.00 87.31 94 ILE A CA 1
ATOM 701 C C . ILE A 1 94 ? -5.759 6.783 2.206 1.00 87.31 94 ILE A C 1
ATOM 703 O O . ILE A 1 94 ? -4.984 7.055 1.291 1.00 87.31 94 ILE A O 1
ATOM 707 N N . SER A 1 95 ? -5.554 5.758 3.032 1.00 84.06 95 SER A N 1
ATOM 708 C CA . SER A 1 95 ? -4.381 4.884 2.981 1.00 84.06 95 SER A CA 1
ATOM 709 C C . SER A 1 95 ? -4.256 4.139 1.644 1.00 84.06 95 SER A C 1
ATOM 711 O O . SER A 1 95 ? -3.202 4.161 1.004 1.00 84.06 95 SER A O 1
ATOM 713 N N . HIS A 1 96 ? -5.346 3.539 1.161 1.00 91.94 96 HIS A N 1
ATOM 714 C CA . HIS A 1 96 ? -5.365 2.858 -0.134 1.00 91.94 96 HIS A CA 1
ATOM 715 C C . HIS A 1 96 ? -5.160 3.833 -1.304 1.00 91.94 96 HIS A C 1
ATOM 717 O O . HIS A 1 96 ? -4.485 3.513 -2.283 1.00 91.94 96 HIS A O 1
ATOM 723 N N . THR A 1 97 ? -5.676 5.059 -1.191 1.00 89.56 97 THR A N 1
ATOM 724 C CA . THR A 1 97 ? -5.408 6.126 -2.167 1.00 89.56 97 THR A CA 1
ATOM 725 C C . THR A 1 97 ? -3.925 6.499 -2.189 1.00 89.56 97 THR A C 1
ATOM 727 O O . THR A 1 97 ? -3.345 6.604 -3.267 1.00 89.56 97 THR A O 1
ATOM 730 N N . ALA A 1 98 ? -3.276 6.616 -1.028 1.00 85.19 98 ALA A N 1
ATOM 731 C CA . ALA A 1 98 ? -1.838 6.866 -0.949 1.00 85.19 98 ALA A CA 1
ATOM 732 C C . ALA A 1 98 ? -1.017 5.736 -1.597 1.00 85.19 98 ALA A C 1
ATOM 734 O O . ALA A 1 98 ? -0.078 6.011 -2.341 1.00 85.19 98 ALA A O 1
ATOM 735 N N . ALA A 1 99 ? -1.405 4.472 -1.396 1.00 88.56 99 ALA A N 1
ATOM 736 C CA . ALA A 1 99 ? -0.766 3.335 -2.059 1.00 88.56 99 ALA A CA 1
ATOM 737 C C . ALA A 1 99 ? -0.918 3.388 -3.593 1.00 88.56 99 ALA A C 1
ATOM 739 O O . ALA A 1 99 ? 0.050 3.148 -4.313 1.00 88.56 99 ALA A O 1
ATOM 740 N N . LYS A 1 100 ? -2.096 3.771 -4.111 1.00 90.75 100 LYS A N 1
ATOM 741 C CA . LYS A 1 100 ? -2.302 3.996 -5.555 1.00 90.75 100 LYS A CA 1
ATOM 742 C C . LYS A 1 100 ? -1.404 5.101 -6.101 1.00 90.75 100 LYS A C 1
ATOM 744 O O . LYS A 1 100 ? -0.814 4.922 -7.161 1.00 90.75 100 LYS A O 1
ATOM 749 N N . LEU A 1 101 ? -1.285 6.220 -5.384 1.00 88.50 101 LEU A N 1
ATOM 750 C CA . LEU A 1 101 ? -0.409 7.327 -5.777 1.00 88.50 101 LEU A CA 1
ATOM 751 C C . LEU A 1 101 ? 1.065 6.912 -5.768 1.00 88.50 101 LEU A C 1
ATOM 753 O O . LEU A 1 101 ? 1.798 7.271 -6.683 1.00 88.50 101 LEU A O 1
ATOM 757 N N . LEU A 1 102 ? 1.486 6.110 -4.786 1.00 85.38 102 LEU A N 1
ATOM 758 C CA . LEU A 1 102 ? 2.834 5.545 -4.733 1.00 85.38 102 LEU A CA 1
ATOM 759 C C . LEU A 1 102 ? 3.116 4.640 -5.938 1.00 85.38 102 LEU A C 1
ATOM 761 O O . LEU A 1 102 ? 4.171 4.759 -6.556 1.00 85.38 102 LEU A O 1
ATOM 765 N N . ILE A 1 103 ? 2.175 3.758 -6.290 1.00 87.88 103 ILE A N 1
ATOM 766 C CA . ILE A 1 103 ? 2.286 2.920 -7.488 1.00 87.88 103 ILE A CA 1
ATOM 767 C C . ILE A 1 103 ? 2.382 3.813 -8.725 1.00 87.88 103 ILE A C 1
ATOM 769 O O . ILE A 1 103 ? 3.308 3.661 -9.509 1.00 87.88 103 ILE A O 1
ATOM 773 N N . LEU A 1 104 ? 1.487 4.788 -8.883 1.00 86.81 104 LEU A N 1
ATOM 774 C CA . LEU A 1 104 ? 1.512 5.692 -10.032 1.00 86.81 104 LEU A CA 1
ATOM 775 C C . LEU A 1 104 ? 2.853 6.432 -10.151 1.00 86.81 104 LEU A C 1
ATOM 777 O O . LEU A 1 104 ? 3.413 6.503 -11.241 1.00 86.81 104 LEU A O 1
ATOM 781 N N . ALA A 1 105 ? 3.393 6.922 -9.033 1.00 82.88 105 ALA A N 1
ATOM 782 C CA . ALA A 1 105 ? 4.704 7.560 -8.982 1.00 82.88 105 ALA A CA 1
ATOM 783 C C . ALA A 1 105 ? 5.833 6.593 -9.372 1.00 82.88 105 ALA A C 1
ATOM 785 O O . ALA A 1 105 ? 6.747 6.978 -10.089 1.00 82.88 105 ALA A O 1
ATOM 786 N N . ALA A 1 106 ? 5.757 5.321 -8.976 1.00 82.50 106 ALA A N 1
ATOM 787 C CA . ALA A 1 106 ? 6.740 4.312 -9.374 1.00 82.50 106 ALA A CA 1
ATOM 788 C C . ALA A 1 106 ? 6.740 4.024 -10.890 1.00 82.50 106 ALA A C 1
ATOM 790 O O . ALA A 1 106 ? 7.750 3.572 -11.429 1.00 82.50 106 ALA A O 1
ATOM 791 N N . TRP A 1 107 ? 5.626 4.291 -11.578 1.00 85.88 107 TRP A N 1
ATOM 792 C CA . TRP A 1 107 ? 5.470 4.109 -13.025 1.00 85.88 107 TRP A CA 1
ATOM 793 C C . TRP A 1 107 ? 5.569 5.411 -13.833 1.00 85.88 107 TRP A C 1
ATOM 795 O O . TRP A 1 107 ? 5.528 5.345 -15.063 1.00 85.88 107 TRP A O 1
ATOM 805 N N . SER A 1 108 ? 5.698 6.582 -13.196 1.00 81.00 108 SER A N 1
ATOM 806 C CA . SER A 1 108 ? 5.544 7.885 -13.863 1.00 81.00 108 SER A CA 1
ATOM 807 C C . SER A 1 108 ? 6.501 8.072 -15.035 1.00 81.00 108 SER A C 1
ATOM 809 O O . SER A 1 108 ? 6.071 8.462 -16.117 1.00 81.00 108 SER A O 1
ATOM 811 N N . ASP A 1 109 ? 7.774 7.724 -14.851 1.00 74.69 109 ASP A N 1
ATOM 812 C CA . ASP A 1 109 ? 8.800 7.885 -15.885 1.00 74.69 109 ASP A CA 1
ATOM 813 C C . ASP A 1 109 ? 8.504 7.010 -17.109 1.00 74.69 109 ASP A C 1
ATOM 815 O O . ASP A 1 109 ? 8.684 7.436 -18.249 1.00 74.69 109 ASP A O 1
ATOM 819 N N . ARG A 1 110 ? 7.960 5.807 -16.885 1.00 73.94 110 ARG A N 1
ATOM 820 C CA . ARG A 1 110 ? 7.600 4.860 -17.950 1.00 73.94 110 ARG A CA 1
ATOM 821 C C . ARG A 1 110 ? 6.309 5.243 -18.656 1.00 73.94 110 ARG A C 1
ATOM 823 O O . ARG A 1 110 ? 6.227 5.105 -19.871 1.00 73.94 110 ARG A O 1
ATOM 830 N N . LEU A 1 111 ? 5.322 5.760 -17.927 1.00 79.56 111 LEU A N 1
ATOM 831 C CA . LEU A 1 111 ? 4.112 6.322 -18.529 1.00 79.56 111 LEU A CA 1
ATOM 832 C C . LEU A 1 111 ? 4.442 7.540 -19.398 1.00 79.56 111 LEU A C 1
ATOM 834 O O . LEU A 1 111 ? 3.855 7.706 -20.464 1.00 79.56 111 LEU A O 1
ATOM 838 N N . LEU A 1 112 ? 5.406 8.361 -18.974 1.00 79.62 112 LEU A N 1
ATOM 839 C CA . LEU A 1 112 ? 5.884 9.509 -19.741 1.00 79.62 112 LEU A CA 1
ATOM 840 C C . LEU A 1 112 ? 6.667 9.090 -20.996 1.00 79.62 112 LEU A C 1
ATOM 842 O O . LEU A 1 112 ? 6.578 9.734 -22.036 1.00 79.62 112 LEU A O 1
ATOM 846 N N . GLU A 1 113 ? 7.451 8.019 -20.909 1.00 76.81 113 GLU A N 1
ATOM 847 C CA . GLU A 1 113 ? 8.172 7.460 -22.052 1.00 76.81 113 GLU A CA 1
ATOM 848 C C . GLU A 1 113 ? 7.204 6.834 -23.064 1.00 76.81 113 GLU A C 1
ATOM 850 O O . GLU A 1 113 ? 7.239 7.178 -24.244 1.00 76.81 113 GLU A O 1
ATOM 855 N N . ALA A 1 114 ? 6.265 6.010 -22.591 1.00 77.56 114 ALA A N 1
ATOM 856 C CA . ALA A 1 114 ? 5.234 5.402 -23.423 1.00 77.56 114 ALA A CA 1
ATOM 857 C C . ALA A 1 114 ? 4.333 6.453 -24.087 1.00 77.56 114 ALA A C 1
ATOM 859 O O . ALA A 1 114 ? 3.992 6.313 -25.261 1.00 77.56 114 ALA A O 1
ATOM 860 N N . SER A 1 115 ? 3.975 7.531 -23.378 1.00 77.81 115 SER A N 1
ATOM 861 C CA . SER A 1 115 ? 3.158 8.602 -23.954 1.00 77.81 115 SER A CA 1
ATOM 862 C C . SER A 1 115 ? 3.883 9.339 -25.077 1.00 77.81 115 SER A C 1
ATOM 864 O O . SER A 1 115 ? 3.260 9.625 -26.093 1.00 77.81 115 SER A O 1
ATOM 866 N N . LYS A 1 116 ? 5.199 9.573 -24.964 1.00 74.38 116 LYS A N 1
ATOM 867 C CA . LYS A 1 116 ? 6.012 10.132 -26.059 1.00 74.38 116 LYS A CA 1
ATOM 868 C C . LYS A 1 116 ? 6.052 9.206 -27.270 1.00 74.38 116 LYS A C 1
ATOM 870 O O . LYS A 1 116 ? 5.951 9.689 -28.393 1.00 74.38 116 LYS A O 1
ATOM 875 N N . THR A 1 117 ? 6.171 7.894 -27.062 1.00 74.75 117 THR A N 1
ATOM 876 C CA . THR A 1 117 ? 6.139 6.916 -28.159 1.00 74.75 117 THR A CA 1
ATOM 877 C C . THR A 1 117 ? 4.782 6.908 -28.857 1.00 74.75 117 THR A C 1
ATOM 879 O O . THR A 1 117 ? 4.727 6.941 -30.078 1.00 74.75 117 THR A O 1
ATOM 882 N N . VAL A 1 118 ? 3.684 6.921 -28.097 1.00 73.25 118 VAL A N 1
ATOM 883 C CA . VAL A 1 118 ? 2.319 6.940 -28.647 1.00 73.25 118 VAL A CA 1
ATOM 884 C C . VAL A 1 118 ? 2.017 8.263 -29.357 1.00 73.25 118 VAL A C 1
ATOM 886 O O . VAL A 1 118 ? 1.464 8.247 -30.451 1.00 73.25 118 VAL A O 1
ATOM 889 N N . LEU A 1 119 ? 2.421 9.401 -28.787 1.00 73.06 119 LEU A N 1
ATOM 890 C CA . LEU A 1 119 ? 2.270 10.722 -29.410 1.00 73.06 119 LEU A CA 1
ATOM 891 C C . LEU A 1 119 ? 3.127 10.881 -30.669 1.00 73.06 119 LEU A C 1
ATOM 893 O O . LEU A 1 119 ? 2.702 11.557 -31.594 1.00 73.06 119 LEU A O 1
ATOM 897 N N . GLY A 1 120 ? 4.295 10.238 -30.734 1.00 65.25 120 GLY A N 1
ATOM 898 C CA . GLY A 1 120 ? 5.124 10.198 -31.942 1.00 65.25 120 GLY A CA 1
ATOM 899 C C . GLY A 1 120 ? 4.609 9.252 -33.036 1.00 65.25 120 GLY A C 1
ATOM 900 O O . GLY A 1 120 ? 5.108 9.304 -34.155 1.00 65.25 120 GLY A O 1
ATOM 901 N N . LEU A 1 121 ? 3.640 8.387 -32.719 1.00 68.38 121 LEU A N 1
ATOM 902 C CA . LEU A 1 121 ? 2.972 7.477 -33.660 1.00 68.38 121 LEU A CA 1
ATOM 903 C C . LEU A 1 121 ? 1.598 7.997 -34.115 1.00 68.38 121 LEU A C 1
ATOM 905 O O . LEU A 1 121 ? 0.975 7.384 -34.983 1.00 68.38 121 LEU A O 1
ATOM 909 N N . LEU A 1 122 ? 1.116 9.093 -33.524 1.00 55.47 122 LEU A N 1
ATOM 910 C CA . LEU A 1 122 ? -0.080 9.791 -33.982 1.00 55.47 122 LEU A CA 1
ATOM 911 C C . LEU A 1 122 ? 0.287 10.666 -35.201 1.00 55.47 122 LEU A C 1
ATOM 913 O O . LEU A 1 122 ? 1.325 11.326 -35.158 1.00 55.47 122 LEU A O 1
ATOM 917 N N . PRO A 1 123 ? -0.510 10.619 -36.288 1.00 55.03 123 PRO A N 1
ATOM 918 C CA . PRO A 1 123 ? -0.226 11.314 -37.546 1.00 55.03 123 PRO A CA 1
ATOM 919 C C . PRO A 1 123 ? -0.271 12.842 -37.433 1.00 55.03 123 PRO A C 1
ATOM 921 O O . PRO A 1 123 ? -1.020 13.360 -36.570 1.00 55.03 123 PRO A O 1
#

pLDDT: mean 80.74, std 9.77, range [51.66, 93.31]

Secondary structure (DSSP, 8-state):
-HHHHHHHHHHHHHHHHHHH-GGGHHHHHHHHHHHHHHHHIIIIIHHHHHHHHHSS--HHHHHHHHHHHHHHHHHHHHHHHHHHHTT-HHHHHHHHHHHHHHHHHHHHHHHHHHHHHHHHT--

Foldseek 3Di:
DVLVVLVVVLVVVLVVCCVPPVVCSLVSLVVSLVVSLVCLCVPQLVVLLVCVVPDPDDVVSVVSLVVSLVVLLVSLQVSLVVCVVVVNNVVSVVSNVVSVVVSCVSCVVVVVVVVVVVVVVDD

Organism: NCBI:txid550447

Sequence (123 aa):
MEIILTAVIAAFFLILIQSHAPGLLPFFLLIFYFLLLAQLTMKLLIPAIRTIAGAGLPAGGLVALLAGSALVYHLSDSFSRMLEDAGFGPIGRISHTAAKLLILAAWSDRLLEASKTVLGLLP